Protein AF-A0A952VTE1-F1 (afdb_monomer)

Mean predicted aligned error: 7.52 Å

Structure (mmCIF, N/CA/C/O backbone):
data_AF-A0A952VTE1-F1
#
_entry.id   AF-A0A952VTE1-F1
#
loop_
_atom_site.group_PDB
_atom_site.id
_atom_site.type_symbol
_atom_site.label_atom_id
_atom_site.label_alt_id
_atom_site.label_comp_id
_atom_site.label_asym_id
_atom_site.label_entity_id
_atom_site.label_seq_id
_atom_site.pdbx_PDB_ins_code
_atom_site.Cartn_x
_atom_site.Cartn_y
_atom_site.Cartn_z
_atom_site.occupancy
_atom_site.B_iso_or_equiv
_atom_site.auth_seq_id
_atom_site.auth_comp_id
_atom_site.auth_asym_id
_atom_site.auth_atom_id
_atom_site.pdbx_PDB_model_num
ATOM 1 N N . MET A 1 1 ? -10.524 0.197 18.753 1.00 57.88 1 MET A N 1
ATOM 2 C CA . MET A 1 1 ? -9.883 -0.216 17.485 1.00 57.88 1 MET A CA 1
ATOM 3 C C . MET A 1 1 ? -10.772 0.249 16.345 1.00 57.88 1 MET A C 1
ATOM 5 O O . MET A 1 1 ? -11.946 -0.097 16.357 1.00 57.88 1 MET A O 1
ATOM 9 N N . ILE A 1 2 ? -10.252 1.054 15.417 1.00 66.62 2 ILE A N 1
ATOM 10 C CA . ILE A 1 2 ? -11.027 1.546 14.269 1.00 66.62 2 ILE A CA 1
ATOM 11 C C . ILE A 1 2 ? -10.779 0.605 13.088 1.00 66.62 2 ILE A C 1
ATOM 13 O O . ILE A 1 2 ? -9.630 0.341 12.735 1.00 66.62 2 ILE A O 1
ATOM 17 N N . ARG A 1 3 ? -11.862 0.080 12.508 1.00 59.12 3 ARG A N 1
ATOM 18 C CA . ARG A 1 3 ? -11.847 -0.647 11.235 1.00 59.12 3 ARG A CA 1
ATOM 19 C C . ARG A 1 3 ? -12.300 0.331 10.161 1.00 59.12 3 ARG A C 1
ATOM 21 O O . ARG A 1 3 ? -13.395 0.872 10.273 1.00 59.12 3 ARG A O 1
ATOM 28 N N . ALA A 1 4 ? -11.459 0.572 9.168 1.00 64.88 4 ALA A N 1
ATOM 29 C CA . ALA A 1 4 ? -1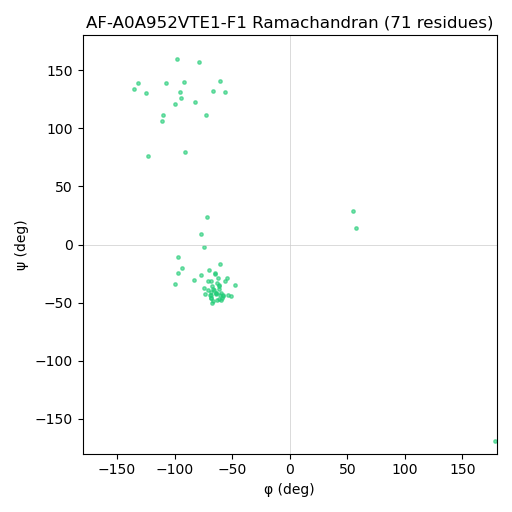1.751 1.493 8.080 1.00 64.88 4 ALA A CA 1
ATOM 30 C C . ALA A 1 4 ? -11.426 0.820 6.748 1.00 64.88 4 ALA A C 1
ATOM 32 O O . ALA A 1 4 ? -10.414 0.126 6.634 1.00 64.88 4 ALA A O 1
ATOM 33 N N . VAL A 1 5 ? -12.291 1.034 5.758 1.00 65.88 5 VAL A N 1
ATOM 34 C CA . VAL A 1 5 ? -11.978 0.738 4.360 1.00 65.88 5 VAL A CA 1
ATOM 35 C C . VAL A 1 5 ? -11.187 1.926 3.842 1.00 65.88 5 VAL A C 1
ATOM 37 O O . VAL A 1 5 ? -11.637 3.066 3.950 1.00 65.88 5 VAL A O 1
ATOM 40 N N . LEU A 1 6 ? -9.985 1.661 3.352 1.00 68.19 6 LEU A N 1
ATOM 41 C CA . LEU A 1 6 ? -9.105 2.695 2.840 1.00 68.19 6 LEU A CA 1
ATOM 42 C C . LEU A 1 6 ? -9.284 2.794 1.332 1.00 68.19 6 LEU A C 1
ATOM 44 O O . LEU A 1 6 ? -9.261 1.783 0.629 1.00 68.19 6 LEU A O 1
ATOM 48 N N . ASP A 1 7 ? -9.466 4.021 0.856 1.00 74.69 7 ASP A N 1
ATOM 49 C CA . ASP A 1 7 ? -9.490 4.307 -0.572 1.00 74.69 7 ASP A CA 1
ATOM 50 C C . ASP A 1 7 ? -8.150 3.919 -1.211 1.00 74.69 7 ASP A C 1
ATOM 52 O O . ASP A 1 7 ? -7.080 4.154 -0.638 1.00 74.69 7 ASP A O 1
ATOM 56 N N . THR A 1 8 ? -8.212 3.351 -2.414 1.00 71.31 8 THR A N 1
ATOM 57 C CA . THR A 1 8 ? -7.044 2.924 -3.188 1.00 71.31 8 THR A CA 1
ATOM 58 C C . THR A 1 8 ? -6.006 4.032 -3.320 1.00 71.31 8 THR A C 1
ATOM 60 O O . THR A 1 8 ? -4.822 3.796 -3.094 1.00 71.31 8 THR A O 1
ATOM 63 N N . ASN A 1 9 ? -6.421 5.265 -3.615 1.00 75.25 9 ASN A N 1
ATOM 64 C CA . ASN A 1 9 ? -5.478 6.361 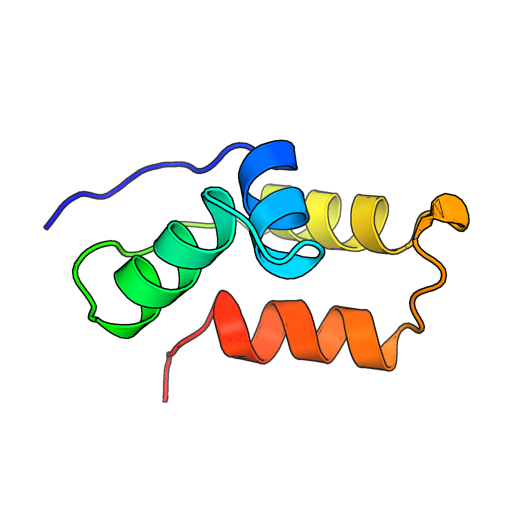-3.823 1.00 75.25 9 ASN A CA 1
ATOM 65 C C . ASN A 1 9 ? -4.762 6.754 -2.530 1.00 75.25 9 ASN A C 1
ATOM 67 O O . ASN A 1 9 ? -3.601 7.157 -2.579 1.00 75.25 9 ASN A O 1
ATOM 71 N N . VAL A 1 10 ? -5.424 6.613 -1.378 1.00 75.88 10 VAL A N 1
ATOM 72 C CA . VAL A 1 10 ? -4.830 6.900 -0.066 1.00 75.88 10 VAL A CA 1
ATOM 73 C C . VAL A 1 10 ? -3.756 5.868 0.269 1.00 75.88 10 VAL A C 1
ATOM 75 O O . VAL A 1 10 ? -2.672 6.253 0.701 1.00 75.88 10 VAL A O 1
ATOM 78 N N . VAL A 1 11 ? -4.017 4.580 0.017 1.00 75.12 11 VAL A N 1
ATOM 79 C CA . VAL A 1 11 ? -3.042 3.500 0.257 1.00 75.12 11 VAL A CA 1
ATOM 80 C C . VAL A 1 11 ? -1.848 3.623 -0.680 1.00 75.12 11 VAL A C 1
ATOM 82 O O . VAL A 1 11 ? -0.711 3.633 -0.226 1.00 75.12 11 VAL A O 1
ATOM 85 N N . ILE A 1 12 ? -2.095 3.802 -1.976 1.00 77.31 12 ILE A N 1
ATOM 86 C CA . ILE A 1 12 ? -1.036 3.984 -2.975 1.00 77.31 12 ILE A CA 1
ATOM 87 C C . ILE A 1 12 ? -0.187 5.216 -2.648 1.00 77.31 12 ILE A C 1
ATOM 89 O O . ILE A 1 12 ? 1.036 5.160 -2.730 1.00 77.31 12 ILE A O 1
ATOM 93 N N . SER A 1 13 ? -0.813 6.317 -2.224 1.00 77.56 13 SER A N 1
ATOM 94 C CA . SER A 1 13 ? -0.061 7.515 -1.849 1.00 77.56 13 SER A CA 1
ATOM 95 C C . SER A 1 13 ? 0.773 7.317 -0.583 1.00 77.56 13 SER A C 1
ATOM 97 O O . SER A 1 13 ? 1.872 7.854 -0.503 1.00 77.56 13 SER A O 1
ATOM 99 N N . ALA A 1 14 ? 0.268 6.552 0.390 1.00 75.44 14 ALA A N 1
ATOM 100 C CA . ALA A 1 14 ? 1.001 6.199 1.605 1.00 75.44 14 ALA A CA 1
ATOM 101 C C . ALA A 1 14 ? 2.210 5.297 1.324 1.00 75.44 14 ALA A C 1
ATOM 103 O O . ALA A 1 14 ? 3.258 5.508 1.926 1.00 75.44 14 ALA A O 1
ATOM 104 N N . LEU A 1 15 ? 2.070 4.360 0.381 1.00 71.88 15 LEU A N 1
ATOM 105 C CA . LEU A 1 15 ? 3.120 3.423 -0.025 1.00 71.88 15 LEU A CA 1
ATOM 106 C C . LEU A 1 15 ? 4.218 4.075 -0.877 1.00 71.88 15 LEU A C 1
ATOM 108 O O . LEU A 1 15 ? 5.382 3.704 -0.771 1.00 71.88 15 LEU A O 1
ATOM 112 N N . LEU A 1 16 ? 3.854 5.015 -1.755 1.00 72.19 16 LEU A N 1
ATOM 113 C CA . LEU A 1 16 ? 4.777 5.567 -2.756 1.00 72.19 16 LEU A CA 1
ATOM 114 C C . LEU A 1 16 ? 5.427 6.892 -2.357 1.00 72.19 16 LEU A C 1
ATOM 116 O O . LEU A 1 16 ? 6.486 7.226 -2.886 1.00 72.19 16 LEU A O 1
ATOM 120 N N . PHE A 1 17 ? 4.804 7.675 -1.473 1.00 71.56 17 PHE A N 1
ATOM 121 C CA . PHE A 1 17 ? 5.261 9.031 -1.178 1.00 71.56 17 PHE A CA 1
ATOM 122 C C . PHE A 1 17 ? 5.508 9.244 0.315 1.00 71.56 17 PHE A C 1
ATOM 124 O O . PHE A 1 17 ? 4.650 9.013 1.168 1.00 71.56 17 PHE A O 1
ATOM 131 N N . SER A 1 18 ? 6.675 9.797 0.635 1.00 58.94 18 SER A N 1
ATOM 132 C CA . SER A 1 18 ? 6.983 10.335 1.956 1.00 58.94 18 SER A CA 1
ATOM 133 C C . SER A 1 18 ? 6.223 11.657 2.163 1.00 58.94 18 SER A C 1
ATOM 135 O O . SER A 1 18 ? 6.483 12.659 1.501 1.00 58.94 18 SER A O 1
ATOM 137 N N . GLY A 1 19 ? 5.240 11.665 3.070 1.00 59.88 19 GLY A N 1
ATOM 138 C CA . GLY A 1 19 ? 4.355 12.812 3.318 1.00 59.88 19 GLY A CA 1
ATOM 139 C C . GLY A 1 19 ? 3.293 12.519 4.388 1.00 59.88 19 GLY A C 1
ATOM 140 O O . GLY A 1 19 ? 3.365 11.485 5.039 1.00 59.88 19 GLY A O 1
ATOM 141 N N . PRO A 1 20 ? 2.269 13.371 4.585 1.00 55.56 20 PRO A N 1
ATOM 142 C CA . PRO A 1 20 ? 1.183 13.111 5.542 1.00 55.56 20 PRO A CA 1
ATOM 143 C C . PRO A 1 20 ? 0.565 11.691 5.467 1.00 55.56 20 PRO A C 1
ATOM 145 O O . PRO A 1 20 ? 0.251 11.139 6.522 1.00 55.56 20 PRO A O 1
ATOM 148 N N . PRO A 1 21 ? 0.450 11.049 4.280 1.00 60.03 21 PRO A N 1
ATOM 149 C CA . PRO A 1 21 ? 0.016 9.655 4.152 1.00 60.03 21 PRO A CA 1
ATOM 150 C C . PRO A 1 21 ? 0.960 8.610 4.774 1.00 60.03 21 PRO A C 1
ATOM 152 O O . PRO A 1 21 ? 0.484 7.563 5.199 1.00 60.03 21 PRO A O 1
ATOM 155 N N . SER A 1 22 ? 2.264 8.871 4.915 1.00 63.06 22 SER A N 1
ATOM 156 C CA . SER A 1 22 ? 3.192 7.925 5.561 1.00 63.06 22 SER A CA 1
ATOM 157 C C . SER A 1 22 ? 2.954 7.804 7.072 1.00 63.06 22 SER A C 1
ATOM 159 O O . SER A 1 22 ? 3.250 6.775 7.678 1.00 63.06 22 SER A O 1
ATOM 161 N N . GLN A 1 23 ? 2.318 8.804 7.697 1.00 63.75 23 GLN A N 1
ATOM 162 C CA . GLN A 1 23 ? 1.850 8.698 9.086 1.00 63.75 23 GLN A CA 1
ATOM 163 C C . GLN A 1 23 ? 0.757 7.629 9.240 1.00 63.75 23 GLN A C 1
ATOM 165 O O . GLN A 1 23 ? 0.574 7.080 10.329 1.00 63.75 23 GLN A O 1
ATOM 170 N N . LEU A 1 24 ? 0.041 7.318 8.153 1.00 66.50 24 LEU A N 1
ATOM 171 C CA . LEU A 1 24 ? -0.951 6.249 8.103 1.00 66.50 24 LEU A CA 1
ATOM 172 C C . LEU A 1 24 ? -0.269 4.878 8.219 1.00 66.50 24 LEU A C 1
ATOM 174 O O . LEU A 1 24 ? -0.725 4.049 9.004 1.00 66.50 24 LEU A O 1
ATOM 178 N N . VAL A 1 25 ? 0.879 4.701 7.557 1.00 65.69 25 VAL A N 1
ATOM 179 C CA . VAL A 1 25 ? 1.742 3.513 7.678 1.00 65.69 25 VAL A CA 1
ATOM 180 C C . VAL A 1 25 ? 2.222 3.331 9.115 1.00 65.69 25 VAL A C 1
ATOM 182 O O . VAL A 1 25 ? 2.064 2.261 9.702 1.00 65.69 25 VAL A O 1
ATOM 185 N N . SER A 1 26 ? 2.712 4.396 9.756 1.00 66.31 26 SER A N 1
ATOM 186 C CA . SER A 1 26 ? 3.105 4.339 11.172 1.00 66.31 26 SER A CA 1
ATOM 187 C C . SER A 1 26 ? 1.918 4.028 12.106 1.00 66.31 26 SER A C 1
ATOM 189 O O . SER A 1 26 ? 2.067 3.348 13.128 1.00 66.31 26 SER A O 1
ATOM 191 N N . ALA A 1 27 ? 0.707 4.486 11.772 1.00 66.19 27 ALA A N 1
ATOM 192 C CA . ALA A 1 27 ? -0.513 4.148 12.509 1.00 66.19 27 ALA A CA 1
ATOM 193 C C . ALA A 1 27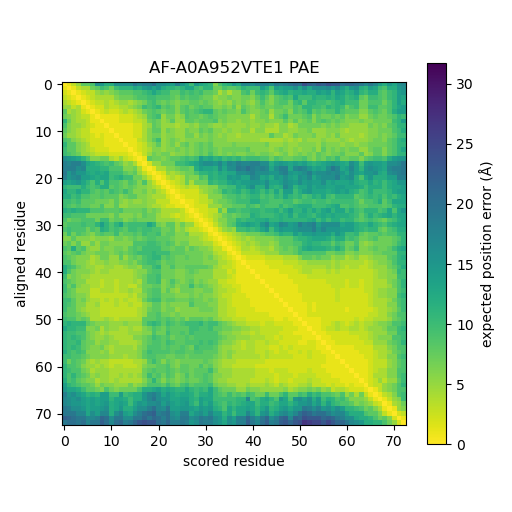 ? -0.952 2.680 12.308 1.00 66.19 27 ALA A C 1
ATOM 195 O O . ALA A 1 27 ? -1.510 2.086 13.239 1.00 66.19 27 ALA A O 1
ATOM 196 N N . TRP A 1 28 ? -0.676 2.089 11.138 1.00 71.00 28 TRP A N 1
ATOM 197 C CA . TRP A 1 28 ? -0.848 0.656 10.865 1.00 71.00 28 TRP A CA 1
ATOM 198 C C . TRP A 1 28 ? 0.138 -0.184 11.672 1.00 71.00 28 TRP A C 1
ATOM 200 O O . TRP A 1 28 ? -0.278 -1.074 12.414 1.00 71.00 28 TRP A O 1
ATOM 210 N N . GLN A 1 29 ? 1.425 0.165 11.618 1.00 64.31 29 GLN A N 1
ATOM 211 C CA . GLN A 1 29 ? 2.492 -0.529 12.346 1.00 64.31 29 GLN A CA 1
ATOM 212 C C . GLN A 1 29 ? 2.300 -0.471 13.870 1.00 64.31 29 GLN A C 1
ATOM 214 O O . GLN A 1 29 ? 2.552 -1.447 14.571 1.00 64.31 29 GLN A O 1
ATOM 219 N N . SER A 1 30 ? 1.761 0.630 14.403 1.00 70.50 30 SER A N 1
ATOM 220 C CA . SER A 1 30 ? 1.425 0.753 15.834 1.00 70.50 30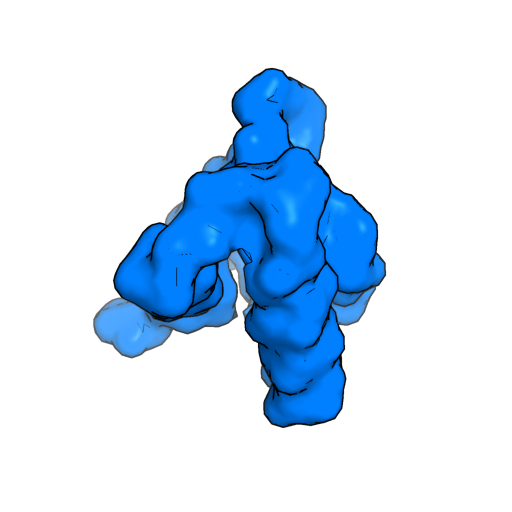 SER A CA 1
ATOM 221 C C . SER A 1 30 ? 0.133 0.028 16.249 1.00 70.50 30 SER A C 1
ATOM 223 O O . SER A 1 30 ? -0.341 0.208 17.372 1.00 70.50 30 SER A O 1
ATOM 225 N N . SER A 1 31 ? -0.468 -0.790 15.371 1.00 66.81 31 SER A N 1
ATOM 226 C CA . SER A 1 31 ? -1.724 -1.528 15.606 1.00 66.81 31 SER A CA 1
ATOM 227 C C . SER A 1 31 ? -2.937 -0.654 15.967 1.00 66.81 31 SER A C 1
ATOM 229 O O . SER A 1 31 ? -3.973 -1.162 16.409 1.00 66.81 31 SER A O 1
ATOM 231 N N . ARG A 1 32 ? -2.852 0.667 15.763 1.00 64.94 32 ARG A N 1
ATOM 232 C CA . ARG A 1 32 ? -3.939 1.614 16.066 1.00 64.94 32 ARG A CA 1
ATOM 233 C C . ARG A 1 32 ? -5.037 1.576 15.006 1.00 64.94 32 ARG A C 1
ATOM 235 O O . ARG A 1 32 ? -6.199 1.850 15.319 1.00 64.94 32 ARG A O 1
ATOM 242 N N . LEU A 1 33 ? -4.679 1.187 13.783 1.00 64.25 33 LEU A N 1
ATOM 243 C CA . LEU A 1 33 ? -5.589 0.983 12.665 1.00 64.25 33 LEU A CA 1
ATOM 244 C C . LEU A 1 33 ? -5.238 -0.326 11.953 1.00 64.25 33 LEU A C 1
ATOM 246 O O . LEU A 1 33 ? -4.072 -0.592 11.690 1.00 64.25 33 LEU A O 1
ATOM 250 N N . ARG A 1 34 ? -6.247 -1.148 11.656 1.00 66.25 34 ARG A N 1
ATOM 251 C CA . ARG A 1 34 ? -6.074 -2.368 10.858 1.00 66.25 34 ARG A CA 1
ATOM 252 C C . ARG A 1 34 ? -6.736 -2.161 9.497 1.00 66.25 34 ARG A C 1
ATOM 254 O O . ARG A 1 34 ? -7.968 -2.069 9.472 1.00 66.25 34 ARG A O 1
ATOM 261 N N . PRO A 1 35 ? -5.962 -2.072 8.401 1.00 65.50 35 PRO A N 1
ATOM 262 C CA . PRO A 1 35 ? -6.512 -2.116 7.055 1.00 65.50 35 PRO A CA 1
ATOM 263 C C . PRO A 1 35 ? -7.320 -3.400 6.887 1.00 65.50 35 PRO A C 1
ATOM 265 O O . PRO A 1 35 ? -6.858 -4.484 7.240 1.00 65.50 35 PRO A O 1
ATOM 268 N N . VAL A 1 36 ? -8.538 -3.283 6.369 1.00 68.31 36 VAL A N 1
ATOM 269 C CA . VAL A 1 36 ? -9.311 -4.444 5.930 1.00 68.31 36 VAL A CA 1
ATOM 270 C C . VAL A 1 36 ? -9.389 -4.354 4.419 1.00 68.31 36 VAL A C 1
ATOM 272 O O . VAL A 1 36 ? -10.093 -3.501 3.882 1.00 68.31 36 VAL A O 1
ATOM 275 N N . VAL A 1 37 ? -8.634 -5.214 3.744 1.00 72.19 37 VAL A N 1
ATOM 276 C CA . VAL A 1 37 ? -8.626 -5.324 2.285 1.00 72.19 37 VAL A CA 1
ATOM 277 C C . VAL A 1 37 ? -9.340 -6.602 1.867 1.00 72.19 37 VAL A C 1
ATOM 279 O O . VAL A 1 37 ? -9.208 -7.647 2.502 1.00 72.19 37 VAL A O 1
ATOM 282 N N . SER A 1 38 ? -10.135 -6.507 0.806 1.00 78.25 38 SER A N 1
ATOM 283 C CA . SER A 1 38 ? -10.726 -7.666 0.137 1.00 78.25 38 SER A CA 1
ATOM 284 C C . SER A 1 38 ? -9.886 -8.030 -1.089 1.00 78.25 38 SER A C 1
ATOM 286 O O . SER A 1 38 ? -9.152 -7.183 -1.598 1.00 78.25 38 SER A O 1
ATOM 288 N N . ALA A 1 39 ? -10.002 -9.265 -1.585 1.00 79.06 39 ALA A N 1
ATOM 289 C CA . ALA A 1 39 ? -9.271 -9.695 -2.782 1.00 79.06 39 ALA A CA 1
ATOM 290 C C . ALA A 1 39 ? -9.483 -8.760 -3.999 1.00 79.06 39 ALA A C 1
ATOM 292 O O . ALA A 1 39 ? -8.487 -8.359 -4.594 1.00 79.06 39 ALA A O 1
ATOM 293 N N . PRO A 1 40 ? -10.711 -8.285 -4.309 1.00 81.19 40 PRO A N 1
ATOM 294 C CA . PRO A 1 40 ? -10.915 -7.330 -5.404 1.00 81.19 40 PRO A CA 1
ATOM 295 C C . PRO A 1 40 ? -10.182 -5.992 -5.226 1.00 81.19 40 PRO A C 1
ATOM 297 O O . PRO A 1 40 ? -9.704 -5.413 -6.199 1.00 81.19 40 PRO A O 1
ATOM 300 N N . ILE A 1 41 ? -10.088 -5.496 -3.988 1.00 80.00 41 ILE A N 1
ATOM 301 C CA . ILE A 1 41 ? -9.371 -4.251 -3.671 1.00 80.00 41 ILE A CA 1
ATOM 302 C C . ILE A 1 41 ? -7.861 -4.459 -3.821 1.00 80.00 41 ILE A C 1
ATOM 304 O O . ILE A 1 41 ? -7.162 -3.600 -4.351 1.00 80.00 41 ILE A O 1
ATOM 308 N N . LEU A 1 42 ? -7.359 -5.624 -3.410 1.00 81.12 42 LEU A N 1
ATOM 309 C CA . LEU A 1 42 ? -5.952 -5.970 -3.567 1.00 81.12 42 LEU A CA 1
ATOM 310 C C . LEU A 1 42 ? -5.543 -6.0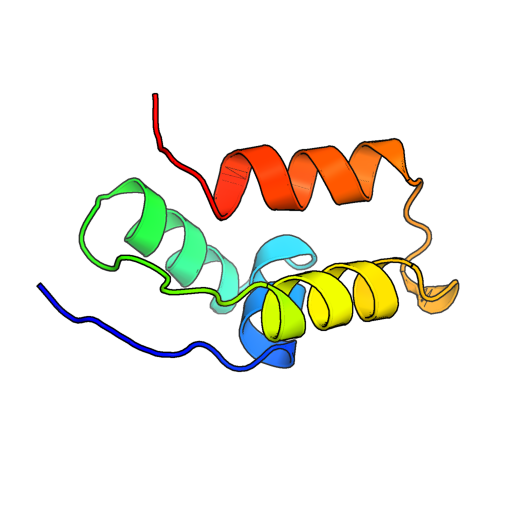62 -5.046 1.00 81.12 42 LEU A C 1
ATOM 312 O O . LEU A 1 42 ? -4.501 -5.531 -5.428 1.00 81.12 42 LEU A O 1
ATOM 316 N N . ASP A 1 43 ? -6.380 -6.675 -5.883 1.00 83.94 43 ASP A N 1
ATOM 317 C CA . ASP A 1 43 ? -6.150 -6.749 -7.330 1.00 83.94 43 ASP A CA 1
ATOM 318 C C . ASP A 1 43 ? -6.111 -5.356 -7.968 1.00 83.94 43 ASP A C 1
ATOM 320 O O . ASP A 1 43 ? -5.295 -5.080 -8.853 1.00 83.94 43 ASP A O 1
ATOM 324 N N . GLU A 1 44 ? -6.962 -4.443 -7.496 1.00 85.25 44 GLU A N 1
ATOM 325 C CA . GLU A 1 44 ? -6.923 -3.050 -7.918 1.00 85.25 44 GLU A CA 1
ATOM 326 C C . GLU A 1 44 ? -5.616 -2.358 -7.505 1.00 85.25 44 GLU A C 1
ATOM 328 O O . GLU A 1 44 ? -5.032 -1.649 -8.326 1.00 85.25 4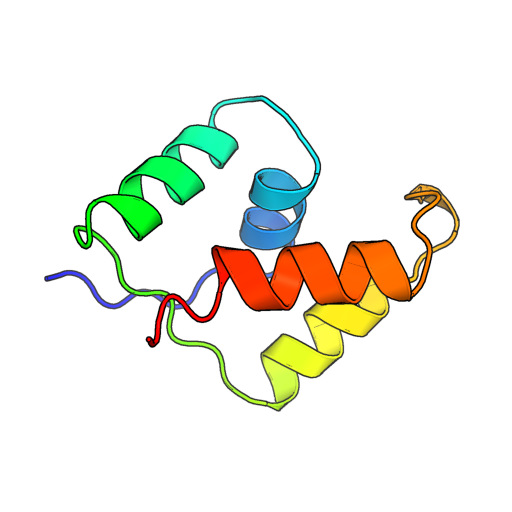4 GLU A O 1
ATOM 333 N N . TYR A 1 45 ? -5.110 -2.596 -6.293 1.00 84.69 45 TYR A N 1
ATOM 334 C CA . TYR A 1 45 ? -3.842 -2.014 -5.841 1.00 84.69 45 TYR A CA 1
ATOM 335 C C . TYR A 1 45 ? -2.681 -2.479 -6.718 1.00 84.69 45 TYR A C 1
ATOM 337 O O . TYR A 1 45 ? -1.909 -1.655 -7.204 1.00 84.69 45 TYR A O 1
ATOM 345 N N . ILE A 1 46 ? -2.602 -3.786 -6.989 1.00 85.12 46 ILE A N 1
ATOM 346 C CA . ILE A 1 46 ? -1.581 -4.369 -7.869 1.00 85.12 46 ILE A CA 1
ATOM 347 C C . ILE A 1 46 ? -1.664 -3.742 -9.263 1.00 85.12 46 ILE A C 1
ATOM 349 O O . ILE A 1 46 ? -0.645 -3.328 -9.816 1.00 85.12 46 ILE A O 1
ATOM 353 N N . ARG A 1 47 ? -2.876 -3.626 -9.822 1.00 88.69 47 ARG A N 1
ATOM 354 C CA . ARG A 1 47 ? -3.100 -3.024 -11.143 1.00 88.69 47 ARG A CA 1
ATOM 355 C C . ARG A 1 47 ? -2.643 -1.568 -11.193 1.00 88.69 47 ARG A C 1
ATOM 357 O O . ARG A 1 47 ? -2.027 -1.168 -12.176 1.00 88.69 47 ARG A O 1
ATOM 364 N N . VAL A 1 48 ? -2.950 -0.780 -10.162 1.00 88.19 48 VAL A N 1
ATOM 365 C CA . VAL A 1 48 ? -2.565 0.635 -10.093 1.00 88.19 48 VAL A CA 1
ATOM 366 C C . VAL A 1 48 ? -1.053 0.782 -9.930 1.00 88.19 48 VAL A C 1
ATOM 368 O O . VAL A 1 48 ? -0.457 1.563 -10.666 1.00 88.19 48 VAL A O 1
ATOM 371 N N . LEU A 1 49 ? -0.422 0.018 -9.031 1.00 86.00 49 LEU A N 1
ATOM 372 C CA . LEU A 1 49 ? 1.033 0.048 -8.829 1.00 86.00 49 LEU A CA 1
ATOM 373 C C . LEU A 1 49 ? 1.812 -0.390 -10.076 1.00 86.00 49 LEU A C 1
ATOM 375 O O . LEU A 1 49 ? 2.917 0.088 -10.303 1.00 86.00 49 LEU A O 1
ATOM 379 N N . ALA A 1 50 ? 1.226 -1.254 -10.909 1.00 89.50 50 ALA A N 1
ATOM 380 C CA . ALA A 1 50 ? 1.815 -1.692 -12.172 1.00 89.50 50 ALA A CA 1
ATOM 381 C C . ALA A 1 50 ? 1.759 -0.637 -13.294 1.00 89.50 50 ALA A C 1
ATOM 383 O O . ALA A 1 50 ? 2.246 -0.893 -14.397 1.00 89.50 50 ALA A O 1
ATOM 384 N N . TYR A 1 51 ? 1.159 0.539 -13.070 1.00 91.38 51 TYR A N 1
ATOM 385 C CA . TYR A 1 51 ? 1.163 1.588 -14.085 1.00 91.38 51 TYR A CA 1
ATOM 386 C C . TYR A 1 51 ? 2.583 2.126 -14.333 1.00 91.38 51 TYR A C 1
ATOM 388 O O . TYR A 1 51 ? 3.250 2.522 -13.377 1.00 91.38 51 TYR A O 1
ATOM 396 N N . PRO A 1 52 ? 3.021 2.258 -15.606 1.00 84.94 52 PRO A N 1
ATOM 397 C CA . PRO A 1 52 ? 4.392 2.659 -15.944 1.00 84.94 52 PRO A CA 1
A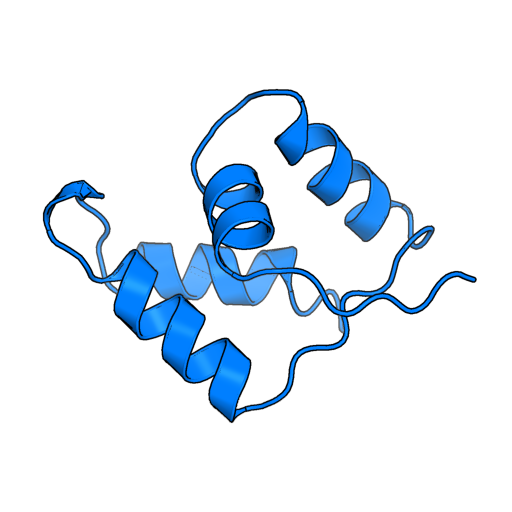TOM 398 C C . PRO A 1 52 ? 4.852 3.974 -15.311 1.00 84.94 52 PRO A C 1
ATOM 400 O O . PRO A 1 52 ? 6.029 4.131 -15.021 1.00 84.94 52 PRO A O 1
ATOM 403 N N . LYS A 1 53 ? 3.921 4.899 -15.047 1.00 85.50 53 LYS A N 1
ATOM 404 C CA . LYS A 1 53 ? 4.191 6.194 -14.399 1.00 85.50 53 LYS A CA 1
ATOM 405 C C . LYS A 1 53 ? 4.786 6.089 -12.987 1.00 85.50 53 LYS A C 1
ATOM 407 O O . LYS A 1 53 ? 5.242 7.099 -12.468 1.00 85.50 53 LYS A O 1
ATOM 412 N N . PHE A 1 54 ? 4.684 4.923 -12.349 1.00 84.62 54 PHE A N 1
ATOM 413 C CA . PHE A 1 54 ? 5.240 4.670 -11.021 1.00 84.62 54 PHE A CA 1
ATOM 414 C C . PHE A 1 54 ? 6.608 3.989 -11.070 1.00 84.62 54 PHE A C 1
ATOM 416 O O . PHE A 1 54 ? 7.257 3.911 -10.037 1.00 84.62 54 PHE A O 1
ATOM 423 N N . GLU A 1 55 ? 7.038 3.514 -12.245 1.00 87.25 55 GLU A N 1
ATOM 424 C CA . GLU A 1 55 ? 8.372 2.938 -12.465 1.00 87.25 55 GLU A CA 1
ATOM 425 C C . GLU A 1 55 ? 8.729 1.780 -11.510 1.00 87.25 55 GLU A C 1
ATOM 427 O O . GLU A 1 55 ? 9.897 1.530 -11.233 1.00 87.25 55 GLU A O 1
ATOM 432 N N . LEU A 1 56 ? 7.721 1.040 -11.037 1.00 88.06 56 LEU A N 1
ATOM 433 C CA . LEU A 1 56 ? 7.902 -0.084 -10.122 1.00 88.06 56 LEU A CA 1
ATOM 434 C C . LEU A 1 56 ? 8.051 -1.417 -10.854 1.00 88.06 56 LEU A C 1
ATOM 436 O O . LEU A 1 56 ? 7.304 -1.753 -11.777 1.00 88.06 56 LEU A O 1
ATOM 440 N N . THR A 1 57 ? 8.961 -2.242 -10.356 1.00 88.56 57 THR A N 1
ATOM 441 C CA . THR A 1 57 ? 9.082 -3.650 -10.720 1.00 88.56 57 THR A CA 1
ATOM 442 C C . THR A 1 57 ? 8.042 -4.501 -9.992 1.00 88.56 57 THR A C 1
ATOM 444 O O . THR A 1 57 ? 7.567 -4.180 -8.903 1.00 88.56 57 THR A O 1
ATOM 447 N N . THR A 1 58 ? 7.724 -5.673 -10.547 1.00 85.81 58 THR A N 1
ATOM 448 C CA . THR A 1 58 ? 6.833 -6.641 -9.886 1.00 85.81 58 THR A CA 1
ATOM 449 C C . THR A 1 58 ? 7.324 -7.041 -8.489 1.00 85.81 58 THR A C 1
ATOM 451 O O . THR A 1 58 ? 6.508 -7.322 -7.613 1.00 85.81 58 THR A O 1
ATOM 454 N N . THR A 1 59 ? 8.641 -7.059 -8.269 1.00 85.94 59 THR A N 1
ATOM 455 C CA . THR A 1 59 ? 9.242 -7.357 -6.963 1.00 85.94 59 THR A CA 1
ATOM 456 C C . THR A 1 59 ? 8.954 -6.251 -5.952 1.00 85.94 59 THR A C 1
ATOM 458 O O . THR A 1 59 ? 8.512 -6.551 -4.846 1.00 85.94 59 THR A O 1
ATOM 461 N N . GLU A 1 60 ? 9.115 -4.983 -6.337 1.00 84.69 60 GLU A N 1
ATOM 462 C CA . GLU A 1 60 ? 8.818 -3.836 -5.466 1.00 84.69 60 GLU A CA 1
ATOM 463 C C . GLU A 1 60 ? 7.330 -3.772 -5.109 1.00 84.69 60 GLU A C 1
ATOM 465 O O . GLU A 1 60 ? 6.986 -3.608 -3.942 1.00 84.69 60 GLU A O 1
ATOM 470 N N . ILE A 1 61 ? 6.438 -4.018 -6.076 1.00 84.94 61 ILE A N 1
ATOM 471 C CA . ILE A 1 61 ? 4.984 -4.084 -5.840 1.00 84.94 61 ILE A CA 1
ATOM 472 C C . ILE A 1 61 ? 4.641 -5.153 -4.796 1.00 84.94 61 ILE A C 1
ATOM 474 O O . ILE A 1 61 ? 3.834 -4.920 -3.894 1.00 84.94 61 ILE A O 1
ATOM 478 N N . ARG A 1 62 ? 5.254 -6.338 -4.907 1.00 82.38 62 ARG A N 1
ATOM 479 C CA . ARG A 1 62 ? 5.048 -7.430 -3.946 1.00 82.38 62 ARG A CA 1
ATOM 480 C C . ARG A 1 62 ? 5.576 -7.077 -2.561 1.00 82.38 62 ARG A C 1
ATOM 482 O O . ARG A 1 62 ? 4.908 -7.413 -1.589 1.00 82.38 62 ARG A O 1
ATOM 489 N N . SER A 1 63 ? 6.722 -6.403 -2.479 1.00 80.69 63 SER A N 1
ATOM 490 C CA . SER A 1 63 ? 7.297 -5.950 -1.209 1.00 80.69 63 SER A CA 1
ATOM 491 C C . SER A 1 63 ? 6.379 -4.940 -0.518 1.00 80.69 63 SER A C 1
ATOM 493 O O . SER A 1 63 ? 6.033 -5.129 0.643 1.00 80.69 63 SER A O 1
ATOM 495 N N . LEU A 1 64 ? 5.897 -3.934 -1.258 1.00 79.44 64 LEU A N 1
ATOM 496 C CA . LEU A 1 64 ? 4.984 -2.902 -0.751 1.00 79.44 64 LEU A CA 1
ATOM 497 C C . LEU A 1 64 ? 3.689 -3.500 -0.189 1.00 79.44 64 LEU A C 1
ATOM 499 O O . LEU A 1 64 ? 3.226 -3.121 0.881 1.00 79.44 64 LEU A O 1
ATOM 503 N N . ILE A 1 65 ? 3.104 -4.467 -0.894 1.00 77.25 65 ILE A N 1
ATOM 504 C CA . ILE A 1 65 ? 1.869 -5.119 -0.450 1.00 77.25 65 ILE A CA 1
ATOM 505 C C . ILE A 1 65 ? 2.120 -6.079 0.720 1.00 77.25 65 ILE A C 1
ATOM 507 O O . ILE A 1 65 ? 1.322 -6.124 1.656 1.00 77.25 65 ILE A O 1
ATOM 511 N N . GLY A 1 66 ? 3.192 -6.869 0.655 1.00 72.12 66 GLY A N 1
ATOM 512 C CA . GLY A 1 66 ? 3.495 -7.896 1.648 1.00 72.12 66 GLY A CA 1
ATOM 513 C C . GLY A 1 66 ? 3.868 -7.318 3.009 1.00 72.12 66 GLY A C 1
ATOM 514 O O . GLY A 1 66 ? 3.375 -7.807 4.021 1.00 72.12 66 GLY A O 1
ATOM 515 N N . GLU A 1 67 ? 4.693 -6.271 3.037 1.00 66.62 67 GLU A N 1
ATOM 516 C CA . GLU A 1 67 ? 5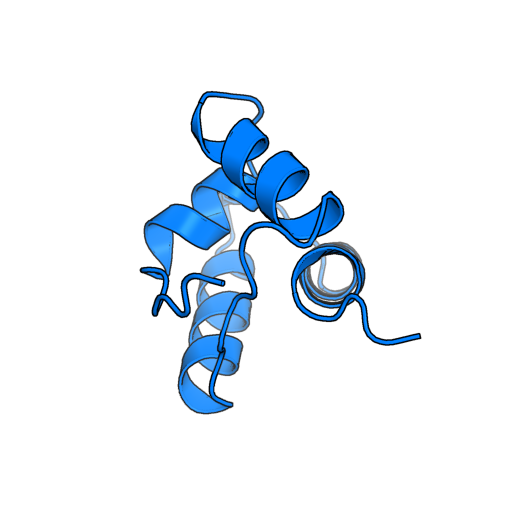.219 -5.716 4.289 1.00 66.62 67 GLU A CA 1
ATOM 517 C C 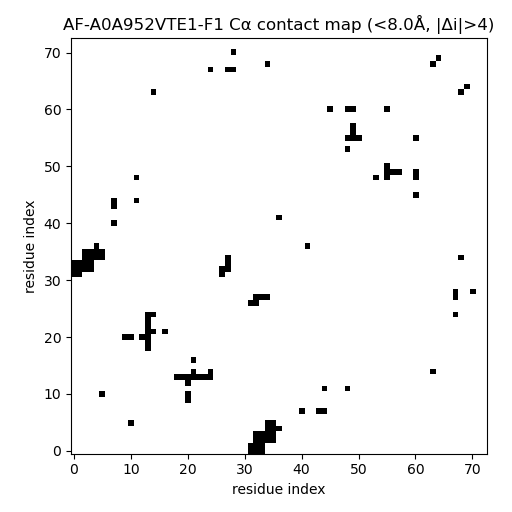. GLU A 1 67 ? 4.256 -4.736 4.973 1.00 66.62 67 GLU A C 1
ATOM 519 O O . GLU A 1 67 ? 4.229 -4.667 6.202 1.00 66.62 67 GLU A O 1
ATOM 524 N N . GLU A 1 68 ? 3.428 -4.006 4.215 1.00 61.62 68 GLU A N 1
ATOM 525 C CA . GLU A 1 68 ? 2.569 -2.968 4.801 1.00 61.62 68 GLU A CA 1
ATOM 526 C C . GLU A 1 68 ? 1.108 -3.376 5.033 1.00 61.62 68 GLU A C 1
ATOM 528 O O . GLU A 1 68 ? 0.496 -2.923 6.005 1.00 61.62 68 GLU A O 1
ATOM 533 N N . LEU A 1 69 ? 0.516 -4.221 4.179 1.00 61.94 69 LEU A N 1
ATOM 534 C CA . LEU A 1 69 ? -0.910 -4.578 4.288 1.00 61.94 69 LEU A CA 1
ATOM 535 C C . LEU A 1 69 ? -1.163 -5.851 5.101 1.00 61.94 69 LEU A C 1
ATOM 537 O O . LEU A 1 69 ? -2.273 -6.046 5.602 1.00 61.94 69 LEU A O 1
ATOM 541 N N . LEU A 1 70 ? -0.154 -6.707 5.257 1.00 60.69 70 LEU A N 1
ATOM 542 C CA . LEU A 1 70 ? -0.253 -7.965 5.990 1.00 60.69 70 LEU A CA 1
ATOM 543 C C . LEU A 1 70 ? 0.792 -8.015 7.112 1.00 60.69 70 LEU A C 1
ATOM 545 O O . LEU A 1 70 ? 1.745 -8.780 7.019 1.00 60.69 70 LEU A O 1
ATOM 549 N N . PRO A 1 71 ? 0.595 -7.302 8.238 1.00 49.44 71 PRO A N 1
ATOM 550 C CA . PRO A 1 71 ? 1.463 -7.443 9.407 1.00 49.44 71 PRO A CA 1
ATOM 551 C C . PRO A 1 71 ? 1.251 -8.785 10.143 1.00 49.44 71 PRO A C 1
ATOM 553 O O . PRO A 1 71 ? 1.486 -8.873 11.343 1.00 49.44 71 PRO A O 1
ATOM 556 N N . LEU A 1 72 ? 0.743 -9.824 9.470 1.00 41.09 72 LEU A N 1
ATOM 557 C CA . LEU A 1 72 ? 0.492 -11.138 10.056 1.00 41.09 72 LEU A CA 1
ATOM 558 C C . LEU A 1 72 ? 1.722 -12.033 9.886 1.00 41.09 72 LEU A C 1
ATOM 560 O O . LEU A 1 72 ? 1.755 -12.914 9.027 1.00 41.09 72 LEU A O 1
ATOM 564 N N . HIS A 1 73 ? 2.687 -11.813 10.772 1.00 43.91 73 HIS A N 1
ATOM 565 C CA . HIS A 1 73 ? 3.383 -12.904 11.446 1.00 43.91 73 HIS A CA 1
ATOM 566 C C . HIS A 1 73 ? 2.985 -12.891 12.923 1.00 43.91 73 HIS A C 1
ATOM 568 O O . HIS A 1 73 ? 2.859 -11.781 13.490 1.00 43.91 73 HIS A O 1
#

pLDDT: mean 72.89, std 11.18, range [41.09, 91.38]

Foldseek 3Di:
DDEDADDLVLLLCCLQDDDPSVVVLVCCVVVVYAHDDDPVSLVVNLVVCPPVVSVDDPVSSCVSCVVRNPPDD

Nearest PDB structures (foldseek):
  3zvk-assembly1_B  TM=6.576E-01  e=2.700E+00  Rickettsia felis
  3ox6-assembly1_A  TM=2.361E-01  e=8.264E+00  Homo sapiens

Radius of gyration: 11.84 Å; Cα contacts (8 Å, |Δi|>4): 62; chains: 1; bounding box: 21×26×33 Å

Solvent-accessible surface area (backbone atoms only — not comparable to full-atom values): 4486 Å² total; per-residue (Å²): 131,55,80,49,79,75,57,66,68,57,53,52,43,27,75,75,38,93,52,82,46,33,57,51,53,55,35,38,76,69,68,58,35,53,78,62,79,52,74,73,57,50,54,49,50,55,56,58,54,61,36,74,95,64,73,55,50,75,67,56,53,48,49,57,49,50,66,69,70,49,77,80,124

Sequence (73 aa):
MIRAVLDTNVVISALLFSGPPSQLVSAWQSSRLRPVVSAPILDEYIRVLAYPKFELTTTEIRSLIGEELLPLH

Secondary structure (DSSP, 8-state):
-EEEPPPHHHHHHHHH-SSTTHHHHHHHHTTSEEE---HHHHHHHHHHHTSGGG---HHHHHHHHHHHH----